Protein AF-A0A973G685-F1 (afdb_monomer_lite)

Structure (mmCIF, N/CA/C/O backbone):
data_AF-A0A973G685-F1
#
_entry.id   AF-A0A973G685-F1
#
loop_
_atom_site.group_PDB
_atom_site.id
_atom_site.type_symbol
_atom_site.label_atom_id
_atom_site.label_alt_id
_atom_site.label_comp_id
_atom_site.label_asym_id
_atom_site.label_entity_id
_atom_site.label_seq_id
_atom_site.pdbx_PDB_ins_code
_atom_site.Cartn_x
_atom_site.Cartn_y
_atom_site.Cartn_z
_atom_site.occupancy
_atom_site.B_iso_or_equiv
_atom_site.auth_seq_id
_atom_site.auth_comp_id
_atom_site.auth_asym_id
_atom_site.auth_atom_id
_atom_site.pdbx_PDB_model_num
ATOM 1 N N . PHE A 1 1 ? 32.658 6.057 -46.244 1.00 47.44 1 PHE A N 1
ATOM 2 C CA . PHE A 1 1 ? 33.544 4.883 -46.411 1.00 47.44 1 PHE A CA 1
ATOM 3 C C . PHE A 1 1 ? 34.200 4.754 -47.799 1.00 47.44 1 PHE A C 1
ATOM 5 O O . PHE A 1 1 ? 35.241 4.121 -47.869 1.00 47.44 1 PHE A O 1
ATOM 12 N N . GLY A 1 2 ? 33.700 5.384 -48.879 1.00 43.56 2 GLY A N 1
ATOM 13 C CA . GLY A 1 2 ? 34.307 5.272 -50.226 1.00 43.56 2 GLY A CA 1
ATOM 14 C C . GLY A 1 2 ? 35.563 6.121 -50.513 1.00 43.56 2 GLY A C 1
ATOM 15 O O . GLY A 1 2 ? 36.350 5.762 -51.379 1.00 43.56 2 GLY A O 1
ATOM 16 N N . GLY A 1 3 ? 35.801 7.216 -49.779 1.00 47.88 3 GLY A N 1
ATOM 17 C CA . GLY A 1 3 ? 36.900 8.152 -50.085 1.00 47.88 3 GLY A CA 1
ATOM 18 C C . GLY A 1 3 ? 38.312 7.648 -49.751 1.00 47.88 3 GLY A C 1
ATOM 19 O O . GLY A 1 3 ? 39.266 7.993 -50.439 1.00 47.88 3 GLY A O 1
ATOM 20 N N . ILE A 1 4 ? 38.451 6.785 -48.739 1.00 55.66 4 ILE A N 1
ATOM 21 C CA . ILE A 1 4 ? 39.759 6.240 -48.323 1.00 55.66 4 ILE A CA 1
ATOM 22 C C . ILE A 1 4 ? 40.287 5.239 -49.362 1.00 55.66 4 ILE A C 1
ATOM 24 O O . ILE A 1 4 ? 41.485 5.204 -49.635 1.00 55.66 4 ILE A O 1
ATOM 28 N N . TYR A 1 5 ? 39.386 4.488 -50.003 1.00 52.09 5 TYR A N 1
ATOM 29 C CA . TYR A 1 5 ? 39.734 3.553 -51.073 1.00 52.09 5 TYR A CA 1
ATOM 30 C C . TYR A 1 5 ? 40.284 4.270 -52.309 1.00 52.09 5 TYR A C 1
ATOM 32 O O . TYR A 1 5 ? 41.296 3.843 -52.856 1.00 52.09 5 TYR A O 1
ATOM 40 N N . ALA A 1 6 ? 39.673 5.387 -52.712 1.00 57.31 6 ALA A N 1
ATOM 41 C CA . ALA A 1 6 ? 40.120 6.146 -53.879 1.00 57.31 6 ALA A CA 1
ATOM 42 C C . ALA A 1 6 ? 41.532 6.731 -53.693 1.00 57.31 6 ALA A C 1
ATOM 44 O O . ALA A 1 6 ? 42.337 6.710 -54.621 1.00 57.31 6 ALA A O 1
ATOM 45 N N . PHE A 1 7 ? 41.857 7.199 -52.485 1.00 61.75 7 PHE A N 1
ATOM 46 C CA . PHE A 1 7 ? 43.143 7.843 -52.222 1.00 61.75 7 PHE A CA 1
ATOM 47 C C . PHE A 1 7 ? 44.308 6.846 -52.122 1.00 61.75 7 PHE A C 1
ATOM 49 O O . PHE A 1 7 ? 45.393 7.105 -52.639 1.00 61.75 7 PHE A O 1
ATOM 56 N N . PHE A 1 8 ? 44.094 5.683 -51.496 1.00 57.34 8 PHE A N 1
ATOM 57 C CA . PHE A 1 8 ? 45.155 4.679 -51.347 1.00 57.34 8 PHE A CA 1
ATOM 58 C C . PHE A 1 8 ? 45.337 3.803 -52.592 1.00 57.34 8 PHE A C 1
ATOM 60 O O . PHE A 1 8 ? 46.468 3.449 -52.927 1.00 57.34 8 PHE A O 1
ATOM 67 N N . LEU A 1 9 ? 44.245 3.476 -53.290 1.00 54.03 9 LEU A N 1
ATOM 68 C CA . LEU A 1 9 ? 44.276 2.595 -54.459 1.00 54.03 9 LEU A CA 1
ATOM 69 C C . LEU A 1 9 ? 44.617 3.357 -55.751 1.00 54.03 9 LEU A C 1
ATOM 71 O O . LEU A 1 9 ? 45.232 2.787 -56.646 1.00 54.03 9 LEU A O 1
ATOM 75 N N . GLY A 1 10 ? 44.293 4.654 -55.831 1.00 52.09 10 GLY A N 1
ATOM 76 C CA . GLY A 1 10 ? 44.497 5.468 -57.033 1.00 52.09 10 GLY A CA 1
ATOM 77 C C . GLY A 1 10 ? 45.959 5.566 -57.472 1.00 52.09 10 GLY A C 1
ATOM 78 O O . GLY A 1 10 ? 46.254 5.384 -58.648 1.00 52.09 10 GLY A O 1
ATOM 79 N N . LYS A 1 11 ? 46.898 5.766 -56.538 1.00 56.47 11 LYS A N 1
ATOM 80 C CA . LYS A 1 11 ? 48.325 5.892 -56.885 1.00 56.47 11 LYS A CA 1
ATOM 81 C C . LYS A 1 11 ? 48.947 4.582 -57.380 1.00 56.47 11 LYS A C 1
ATOM 83 O O . LYS A 1 11 ? 49.758 4.605 -58.292 1.00 56.47 11 LYS A O 1
ATOM 88 N N . HIS A 1 12 ? 48.517 3.444 -56.833 1.00 57.25 12 HIS A N 1
ATOM 89 C CA . HIS A 1 12 ? 49.039 2.132 -57.228 1.00 57.25 12 HIS A CA 1
ATOM 90 C C . HIS A 1 12 ? 48.435 1.620 -58.538 1.00 57.25 12 HIS A C 1
ATOM 92 O O . HIS A 1 12 ? 49.116 0.929 -59.285 1.00 57.25 12 HIS A O 1
ATOM 98 N N . VAL A 1 13 ? 47.189 1.988 -58.848 1.00 57.81 13 VAL A N 1
ATOM 99 C CA . VAL A 1 13 ? 46.547 1.637 -60.125 1.00 57.81 13 VAL A CA 1
ATOM 100 C C . VAL A 1 13 ? 47.142 2.440 -61.286 1.00 57.81 13 VAL A C 1
ATOM 102 O O . VAL A 1 13 ? 47.299 1.897 -62.373 1.00 57.81 13 VAL A O 1
ATOM 105 N N . VAL A 1 14 ? 47.526 3.702 -61.063 1.00 58.44 14 VAL A N 1
ATOM 106 C CA . VAL A 1 14 ? 48.121 4.558 -62.108 1.00 58.44 14 VAL A CA 1
ATOM 107 C C . VAL A 1 14 ? 49.538 4.114 -62.482 1.00 58.44 14 VAL A C 1
ATOM 109 O O . VAL A 1 14 ? 49.880 4.115 -63.660 1.00 58.44 14 VAL A O 1
ATOM 112 N N . GLU A 1 15 ? 50.328 3.662 -61.509 1.00 54.84 15 GLU A N 1
ATOM 113 C CA . GLU A 1 15 ? 51.663 3.098 -61.750 1.00 54.84 15 GLU A CA 1
ATOM 114 C C . GLU A 1 15 ? 51.579 1.747 -62.491 1.00 54.84 15 GLU A C 1
ATOM 116 O O . GLU A 1 15 ? 52.425 1.432 -63.319 1.00 54.84 15 GLU A O 1
ATOM 121 N N . TYR A 1 16 ? 50.489 0.996 -62.290 1.00 53.66 16 TYR A N 1
ATOM 122 C CA . TYR A 1 16 ? 50.240 -0.290 -62.955 1.00 53.66 16 TYR A CA 1
ATOM 123 C C . TYR A 1 16 ? 49.815 -0.168 -64.427 1.00 53.66 16 TYR A C 1
ATOM 125 O O . TYR A 1 16 ? 49.964 -1.109 -65.201 1.00 53.66 16 TYR A O 1
ATOM 133 N N . VAL A 1 17 ? 49.267 0.982 -64.830 1.00 56.88 17 VAL A N 1
ATOM 134 C CA . VAL A 1 17 ? 48.815 1.223 -66.212 1.00 56.88 17 VAL A CA 1
ATOM 135 C C . VAL A 1 17 ? 49.978 1.628 -67.130 1.00 56.88 17 VAL A C 1
ATOM 137 O O . VAL A 1 17 ? 49.839 1.546 -68.348 1.00 56.88 17 VAL A O 1
ATOM 140 N N . HIS A 1 18 ? 51.125 2.035 -66.574 1.00 55.62 18 HIS A N 1
ATOM 141 C CA . HIS A 1 18 ? 52.260 2.530 -67.362 1.00 55.62 18 HIS A CA 1
ATOM 142 C C . HIS A 1 18 ? 53.239 1.443 -67.847 1.00 55.62 18 HIS A C 1
ATOM 144 O O . HIS A 1 18 ? 53.939 1.699 -68.820 1.00 55.62 18 HIS A O 1
ATOM 150 N N . ASP A 1 19 ? 53.233 0.234 -67.264 1.00 55.00 19 ASP A N 1
ATOM 151 C CA . ASP A 1 19 ? 54.105 -0.890 -67.663 1.00 55.00 19 ASP A CA 1
ATOM 152 C C . ASP A 1 19 ? 53.294 -2.167 -67.998 1.00 55.00 19 ASP A C 1
ATOM 154 O O . ASP A 1 19 ? 53.119 -3.055 -67.156 1.00 55.00 19 ASP A O 1
ATOM 158 N N . PRO A 1 20 ? 52.780 -2.305 -69.236 1.00 56.50 20 PRO A N 1
ATOM 159 C CA . PRO A 1 20 ? 51.942 -3.439 -69.642 1.00 56.50 20 PRO A CA 1
ATOM 160 C C . PRO A 1 20 ? 52.689 -4.785 -69.752 1.00 56.50 20 PRO A C 1
ATOM 162 O O . PRO A 1 20 ? 52.041 -5.833 -69.783 1.00 56.50 20 PRO A O 1
ATOM 165 N N . ASP A 1 21 ? 54.025 -4.791 -69.749 1.00 54.72 21 ASP A N 1
ATOM 166 C CA . ASP A 1 21 ? 54.827 -6.014 -69.927 1.00 54.72 21 ASP A CA 1
ATOM 167 C C . ASP A 1 21 ? 54.984 -6.851 -68.639 1.00 54.72 21 ASP A C 1
ATOM 169 O O . ASP A 1 21 ? 55.269 -8.049 -68.700 1.00 54.72 21 ASP A O 1
ATOM 173 N N . LEU A 1 22 ? 54.718 -6.277 -67.458 1.00 54.84 22 LEU A N 1
ATOM 174 C CA . LEU A 1 22 ? 54.742 -6.999 -66.171 1.00 54.84 22 LEU A CA 1
ATOM 175 C C . LEU A 1 22 ? 53.384 -7.620 -65.791 1.00 54.84 22 LEU A C 1
ATOM 177 O O . LEU A 1 22 ? 53.334 -8.545 -64.973 1.00 54.84 22 LEU A O 1
ATOM 181 N N . ALA A 1 23 ? 52.287 -7.166 -66.406 1.00 53.78 23 ALA A N 1
ATOM 182 C CA . ALA A 1 23 ? 50.927 -7.613 -66.093 1.00 53.78 23 ALA A CA 1
ATOM 183 C C . ALA A 1 23 ? 50.601 -9.020 -66.637 1.00 53.78 23 ALA A C 1
ATOM 185 O O . ALA A 1 23 ? 49.781 -9.739 -66.060 1.00 53.78 23 ALA A O 1
ATOM 186 N N . LEU A 1 24 ? 51.265 -9.452 -67.714 1.00 53.31 24 LEU A N 1
ATOM 187 C CA . LEU A 1 24 ? 50.976 -10.735 -68.367 1.00 53.31 24 LEU A CA 1
ATOM 188 C C . LEU A 1 24 ? 51.660 -11.941 -67.701 1.00 53.31 24 LEU A C 1
ATOM 190 O O . LEU A 1 24 ? 51.171 -13.061 -67.831 1.00 53.31 24 LEU A O 1
ATOM 194 N N . ALA A 1 25 ? 52.737 -11.740 -66.933 1.00 55.81 25 ALA A N 1
ATOM 195 C CA . ALA A 1 25 ? 53.458 -12.842 -66.285 1.00 55.81 25 ALA A CA 1
ATOM 196 C C . ALA A 1 25 ? 52.808 -13.330 -64.969 1.00 55.81 25 ALA A C 1
ATOM 198 O O . ALA A 1 25 ? 53.042 -14.463 -64.551 1.00 55.81 25 ALA A O 1
ATOM 199 N N . HIS A 1 26 ? 51.982 -12.507 -64.306 1.00 57.59 26 HIS A N 1
ATOM 200 C CA . HIS A 1 26 ? 51.515 -12.769 -62.931 1.00 57.59 26 HIS A CA 1
ATOM 201 C C . HIS A 1 26 ? 50.003 -12.549 -62.720 1.00 57.59 26 HIS A C 1
ATOM 203 O O . HIS A 1 26 ? 49.560 -12.256 -61.608 1.00 57.59 26 HIS A O 1
ATOM 209 N N . VAL A 1 27 ? 49.180 -12.755 -63.755 1.00 63.47 27 VAL A N 1
ATOM 210 C CA . VAL A 1 27 ? 47.709 -12.590 -63.685 1.00 63.47 27 VAL A CA 1
ATOM 211 C C . VAL A 1 27 ? 47.057 -13.436 -62.572 1.00 63.47 27 VAL A C 1
ATOM 213 O O . VAL A 1 27 ? 46.101 -13.012 -61.926 1.00 63.47 27 VAL A O 1
ATOM 216 N N . GLN A 1 28 ? 47.629 -14.611 -62.285 1.00 64.50 28 GLN A N 1
ATOM 217 C CA . GLN A 1 28 ? 47.193 -15.514 -61.213 1.00 64.50 28 GLN A CA 1
ATOM 218 C C . GLN A 1 28 ? 47.420 -14.936 -59.807 1.00 64.50 28 GLN A C 1
ATOM 220 O O . GLN A 1 28 ? 46.578 -15.103 -58.927 1.00 64.50 28 GLN A O 1
ATOM 225 N N . TRP A 1 29 ? 48.509 -14.192 -59.601 1.00 60.16 29 TRP A N 1
ATOM 226 C CA . TRP A 1 29 ? 48.807 -13.559 -58.314 1.00 60.16 29 TRP A CA 1
ATOM 227 C C . TRP A 1 29 ? 47.926 -12.336 -58.062 1.00 60.16 29 TRP A C 1
ATOM 229 O O . TRP A 1 29 ? 47.499 -12.120 -56.930 1.00 60.16 29 TRP A O 1
ATOM 239 N N . LEU A 1 30 ? 47.576 -11.590 -59.114 1.00 63.91 30 LEU A N 1
ATOM 240 C CA . LEU A 1 30 ? 46.593 -10.505 -59.037 1.00 63.91 30 LEU A CA 1
ATOM 241 C C . LEU A 1 30 ? 45.191 -11.018 -58.688 1.00 63.91 30 LEU A C 1
ATOM 243 O O . LEU A 1 30 ? 44.522 -10.444 -57.828 1.00 63.91 30 LEU A O 1
ATOM 247 N N . GLY A 1 31 ? 44.764 -12.120 -59.313 1.00 69.94 31 GLY A N 1
ATOM 248 C CA . GLY A 1 31 ? 43.485 -12.760 -59.003 1.00 69.94 31 GLY A CA 1
ATOM 249 C C . GLY A 1 31 ? 43.410 -13.217 -57.545 1.00 69.94 31 GLY A C 1
ATOM 250 O O . GLY A 1 31 ? 42.438 -12.920 -56.849 1.00 69.94 31 GLY A O 1
ATOM 251 N N . VAL A 1 32 ? 44.469 -13.865 -57.046 1.00 73.19 32 VAL A N 1
ATOM 252 C CA . VAL A 1 32 ? 44.552 -14.288 -55.639 1.00 73.19 32 VAL A CA 1
ATOM 253 C C . VAL A 1 32 ? 44.576 -13.081 -54.702 1.00 73.19 32 VAL A C 1
ATOM 255 O O . VAL A 1 32 ? 43.845 -13.079 -53.714 1.00 73.19 32 VAL A O 1
ATOM 258 N N . ALA A 1 33 ? 45.336 -12.029 -55.017 1.00 72.12 33 ALA A N 1
ATOM 259 C CA . ALA A 1 33 ? 45.364 -10.808 -54.212 1.00 72.12 33 ALA A CA 1
ATOM 260 C C . ALA A 1 33 ? 43.975 -10.155 -54.108 1.00 72.12 33 ALA A C 1
ATOM 262 O O . ALA A 1 33 ? 43.577 -9.735 -53.021 1.00 72.12 33 ALA A O 1
ATOM 263 N N . PHE A 1 34 ? 43.206 -10.131 -55.200 1.00 76.44 34 PHE A N 1
ATOM 264 C CA . PHE A 1 34 ? 41.841 -9.604 -55.205 1.00 76.44 34 PHE A CA 1
ATOM 265 C C . PHE A 1 34 ? 40.885 -10.451 -54.353 1.00 76.44 34 PHE A C 1
ATOM 267 O O . PHE A 1 34 ? 40.129 -9.906 -53.548 1.00 76.44 34 PHE A O 1
ATOM 274 N N . VAL A 1 35 ? 40.945 -11.782 -54.475 1.00 78.00 35 VAL A N 1
ATOM 275 C CA . VAL A 1 35 ? 40.108 -12.701 -53.681 1.00 78.00 35 VAL A CA 1
ATOM 276 C C . VAL A 1 35 ? 40.453 -12.618 -52.193 1.00 78.00 35 VAL A C 1
ATOM 278 O O . VAL A 1 35 ? 39.556 -12.557 -51.351 1.00 78.00 35 VAL A O 1
ATOM 281 N N . VAL A 1 36 ? 41.744 -12.552 -51.857 1.00 78.94 36 VAL A N 1
ATOM 282 C CA . VAL A 1 36 ? 42.206 -12.375 -50.475 1.00 78.94 36 VAL A CA 1
ATOM 283 C C . VAL A 1 36 ? 41.717 -11.040 -49.923 1.00 78.94 36 VAL A C 1
ATOM 285 O O . VAL A 1 36 ? 41.163 -11.015 -48.828 1.00 78.94 36 VAL A O 1
ATOM 288 N N . LEU A 1 37 ? 41.826 -9.944 -50.678 1.00 77.50 37 LEU A N 1
ATOM 289 C CA . LEU A 1 37 ? 41.306 -8.641 -50.257 1.00 77.50 37 LEU A CA 1
ATOM 290 C C . LEU A 1 37 ? 39.786 -8.694 -50.011 1.00 77.50 37 LEU A C 1
ATOM 292 O O . LEU A 1 37 ? 39.308 -8.209 -48.984 1.00 77.50 37 LEU A O 1
ATOM 296 N N . ALA A 1 38 ? 39.038 -9.333 -50.914 1.00 79.06 38 ALA A N 1
ATOM 297 C CA . ALA A 1 38 ? 37.586 -9.459 -50.829 1.00 79.06 38 ALA A CA 1
ATOM 298 C C . ALA A 1 38 ? 37.109 -10.309 -49.638 1.00 79.06 38 ALA A C 1
ATOM 300 O O . ALA A 1 38 ? 35.998 -10.096 -49.163 1.00 79.06 38 ALA A O 1
ATOM 301 N N . LEU A 1 39 ? 37.930 -11.235 -49.130 1.00 80.25 39 LEU A N 1
ATOM 302 C CA . LEU A 1 39 ? 37.610 -12.054 -47.951 1.00 80.25 39 LEU A CA 1
ATOM 303 C C . LEU A 1 39 ? 38.137 -11.449 -46.645 1.00 80.25 39 LEU A C 1
ATOM 305 O O . LEU A 1 39 ? 37.452 -11.474 -45.619 1.00 80.25 39 LEU A O 1
ATOM 309 N N . VAL A 1 40 ? 39.337 -10.872 -46.676 1.00 82.19 40 VAL A N 1
ATOM 310 C CA . VAL A 1 40 ? 39.998 -10.313 -45.491 1.00 82.19 40 VAL A CA 1
ATOM 311 C C . VAL A 1 40 ? 39.316 -9.025 -45.040 1.00 82.19 40 VAL A C 1
ATOM 313 O O . VAL A 1 40 ? 39.166 -8.806 -43.838 1.00 82.19 40 VAL A O 1
ATOM 316 N N . VAL A 1 41 ? 38.844 -8.190 -45.971 1.00 83.12 41 VAL A N 1
ATOM 317 C CA . VAL A 1 41 ? 38.196 -6.917 -45.624 1.00 83.12 41 VAL A CA 1
ATOM 318 C C . VAL A 1 41 ? 36.877 -7.131 -44.862 1.00 83.12 41 VAL A C 1
ATOM 320 O O . VAL A 1 41 ? 36.756 -6.577 -43.767 1.00 83.12 41 VAL A O 1
ATOM 323 N N . PRO A 1 42 ? 35.911 -7.954 -45.324 1.00 84.25 42 PRO A N 1
ATOM 324 C CA . PRO A 1 42 ? 34.699 -8.238 -44.554 1.00 84.25 42 PRO A CA 1
ATOM 325 C C . PRO A 1 42 ? 34.988 -8.907 -43.210 1.00 84.25 42 PRO A C 1
ATOM 327 O O . PRO A 1 42 ? 34.338 -8.583 -42.218 1.00 84.25 42 PRO A O 1
ATOM 330 N N . TRP A 1 43 ? 35.988 -9.794 -43.148 1.00 87.69 43 TRP A N 1
ATOM 331 C CA . TRP A 1 43 ? 36.377 -10.460 -41.905 1.00 87.69 43 TRP A CA 1
ATOM 332 C C . TRP A 1 43 ? 36.942 -9.478 -40.872 1.00 87.69 43 TRP A C 1
ATOM 334 O O . TRP A 1 43 ? 36.536 -9.502 -39.710 1.00 87.69 43 TRP A O 1
ATOM 344 N N . LEU A 1 44 ? 37.816 -8.560 -41.291 1.00 83.62 44 LEU A N 1
ATOM 345 C CA . LEU A 1 44 ? 38.340 -7.507 -40.420 1.00 83.62 44 LEU A CA 1
ATOM 346 C C . LEU A 1 44 ? 37.234 -6.554 -39.960 1.00 83.62 44 LEU A C 1
ATOM 348 O O . LEU A 1 44 ? 37.172 -6.226 -38.776 1.00 83.62 44 LEU A O 1
ATOM 352 N N . VAL A 1 45 ? 36.323 -6.160 -40.854 1.00 82.75 45 VAL A N 1
ATOM 353 C CA . VAL A 1 45 ? 35.170 -5.316 -40.498 1.00 82.75 45 VAL A CA 1
ATOM 354 C C . VAL A 1 45 ? 34.271 -6.023 -39.479 1.00 82.75 45 VAL A C 1
ATOM 356 O O . VAL A 1 45 ? 33.887 -5.414 -38.479 1.00 82.75 45 VAL A O 1
ATOM 359 N N . ALA A 1 46 ? 33.984 -7.313 -39.669 1.00 82.00 46 ALA A N 1
ATOM 360 C CA . ALA A 1 46 ? 33.218 -8.122 -38.720 1.00 82.00 46 ALA A CA 1
ATOM 361 C C . ALA A 1 46 ? 33.935 -8.247 -37.364 1.00 82.00 46 ALA A C 1
ATOM 363 O O . ALA A 1 46 ? 33.318 -8.117 -36.309 1.00 82.00 46 ALA A O 1
ATOM 364 N N . ARG A 1 47 ? 35.258 -8.438 -37.366 1.00 86.19 47 ARG A N 1
ATOM 365 C CA . ARG A 1 47 ? 36.057 -8.571 -36.141 1.00 86.19 47 ARG A CA 1
ATOM 366 C C . ARG A 1 47 ? 36.123 -7.266 -35.349 1.00 86.19 47 ARG A C 1
ATOM 368 O O . ARG A 1 47 ? 35.985 -7.297 -34.128 1.00 86.19 47 ARG A O 1
ATOM 375 N N . VAL A 1 48 ? 36.309 -6.136 -36.031 1.00 82.00 48 VAL A N 1
ATOM 376 C CA . VAL A 1 48 ? 36.365 -4.800 -35.418 1.00 82.00 48 VAL A CA 1
ATOM 377 C C . VAL A 1 48 ? 34.990 -4.375 -34.912 1.00 82.00 48 VAL A C 1
ATOM 379 O O . VAL A 1 48 ? 34.892 -3.879 -33.795 1.00 82.00 48 VAL A O 1
ATOM 382 N N . SER A 1 49 ? 33.921 -4.616 -35.677 1.00 74.69 49 SER A N 1
ATOM 383 C CA . SER A 1 49 ? 32.548 -4.338 -35.227 1.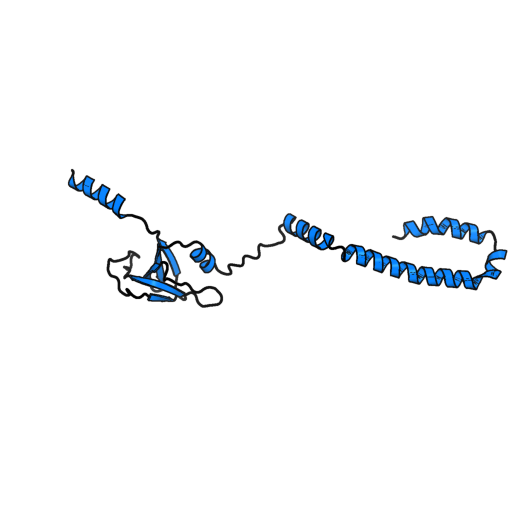00 74.69 49 SER A CA 1
ATOM 384 C C . SER A 1 49 ? 32.146 -5.210 -34.037 1.00 74.69 49 SER A C 1
ATOM 386 O O . SER A 1 49 ? 31.599 -4.685 -33.069 1.00 74.69 49 SER A O 1
ATOM 388 N N . TYR A 1 50 ? 32.502 -6.499 -34.039 1.00 78.62 50 TYR A N 1
ATOM 389 C CA . TYR A 1 50 ? 32.334 -7.371 -32.876 1.00 78.62 50 TYR A CA 1
ATOM 390 C C . TYR A 1 50 ? 33.124 -6.859 -31.669 1.00 78.62 50 TYR A C 1
ATOM 392 O O . TYR A 1 50 ? 32.599 -6.841 -30.563 1.00 78.62 50 TYR A O 1
ATOM 400 N N . TRP A 1 51 ? 34.364 -6.400 -31.860 1.00 78.00 51 TRP A N 1
ATOM 401 C CA . TRP A 1 51 ? 35.160 -5.840 -30.769 1.00 78.00 51 TRP A CA 1
ATOM 402 C C . TRP A 1 51 ? 34.557 -4.533 -30.234 1.00 78.00 51 TRP A C 1
ATOM 404 O O . TRP A 1 51 ? 34.467 -4.379 -29.024 1.00 78.00 51 TRP A O 1
ATOM 414 N N . LEU A 1 52 ? 34.053 -3.639 -31.094 1.00 68.00 52 LEU A N 1
ATOM 415 C CA . LEU A 1 52 ? 33.379 -2.398 -30.683 1.00 68.00 52 LEU A CA 1
ATOM 416 C C . LEU A 1 52 ? 32.073 -2.654 -29.918 1.00 68.00 52 LEU A C 1
ATOM 418 O O . LEU A 1 52 ? 31.829 -2.011 -28.900 1.00 68.00 52 LEU A O 1
ATOM 422 N N . LEU A 1 53 ? 31.245 -3.588 -30.395 1.00 63.81 53 LEU A N 1
ATOM 423 C CA . LEU A 1 53 ? 29.936 -3.897 -29.805 1.00 63.81 53 LEU A CA 1
ATOM 424 C C . LEU A 1 53 ? 30.043 -4.806 -28.570 1.00 63.81 53 LEU A C 1
ATOM 426 O O . LEU A 1 53 ? 29.252 -4.679 -27.641 1.00 63.81 53 LEU A O 1
ATOM 430 N N . SER A 1 54 ? 31.026 -5.711 -28.533 1.00 65.00 54 SER A N 1
ATOM 431 C CA . SER A 1 54 ? 31.270 -6.625 -27.406 1.00 65.00 54 SER A CA 1
ATOM 432 C C . SER A 1 54 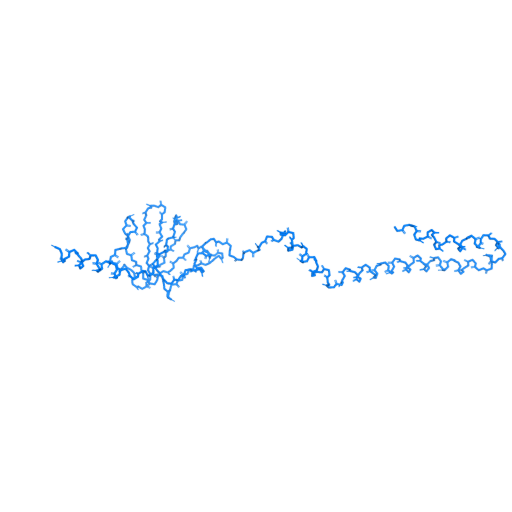? 32.156 -6.010 -26.324 1.00 65.00 54 SER A C 1
ATOM 434 O O . SER A 1 54 ? 32.360 -6.620 -25.266 1.00 65.00 54 SER A O 1
ATOM 436 N N . ALA A 1 55 ? 32.716 -4.825 -26.560 1.00 66.75 55 ALA A N 1
ATOM 437 C CA . ALA A 1 55 ? 33.477 -4.141 -25.545 1.00 66.75 55 ALA A CA 1
ATOM 438 C C . ALA A 1 55 ? 32.501 -3.650 -24.462 1.00 66.75 55 ALA A C 1
ATOM 440 O O . ALA A 1 55 ? 31.687 -2.750 -24.651 1.00 66.75 55 ALA A O 1
ATOM 441 N N . ARG A 1 56 ? 32.598 -4.301 -23.299 1.00 58.53 56 ARG A N 1
ATOM 442 C CA . ARG A 1 56 ? 31.724 -4.197 -22.113 1.00 58.53 56 ARG A CA 1
ATOM 443 C C . ARG A 1 56 ? 31.433 -2.763 -21.635 1.00 58.53 56 ARG A C 1
ATOM 445 O O . ARG A 1 56 ? 30.480 -2.556 -20.892 1.00 58.53 56 ARG A O 1
ATOM 452 N N . TRP A 1 57 ? 32.217 -1.778 -22.072 1.00 60.94 57 TRP A N 1
ATOM 453 C CA . TRP A 1 57 ? 31.993 -0.354 -21.822 1.00 60.94 57 TRP A CA 1
ATOM 454 C C . TRP A 1 57 ? 30.773 0.214 -22.564 1.00 60.94 57 TRP A C 1
ATOM 456 O O . TRP A 1 57 ? 30.167 1.137 -22.037 1.00 60.94 57 TRP A O 1
ATOM 466 N N . PHE A 1 58 ? 30.337 -0.347 -23.703 1.00 58.34 58 PHE A N 1
ATOM 467 C CA . PHE A 1 58 ? 29.128 0.120 -24.406 1.00 58.34 58 PHE A CA 1
ATOM 468 C C . PHE A 1 58 ? 27.844 -0.163 -23.606 1.00 58.34 58 PHE A C 1
ATOM 470 O O . PHE A 1 58 ? 26.899 0.622 -23.638 1.00 58.34 58 PHE A O 1
ATOM 477 N N . GLY A 1 59 ? 27.827 -1.235 -22.803 1.00 60.72 59 GLY A N 1
ATOM 478 C CA . GLY A 1 59 ? 26.744 -1.499 -21.847 1.00 60.72 59 GLY A CA 1
ATOM 479 C C . GLY A 1 59 ? 26.700 -0.473 -20.708 1.00 60.72 59 GLY A C 1
ATOM 480 O O . GLY A 1 59 ? 25.624 -0.053 -20.297 1.00 60.72 59 GLY A O 1
ATOM 481 N N . ILE A 1 60 ? 27.865 -0.008 -20.246 1.00 61.53 60 ILE A N 1
ATOM 482 C CA . ILE A 1 60 ? 27.979 1.004 -19.183 1.00 61.53 60 ILE A CA 1
ATOM 483 C C . ILE A 1 60 ? 27.652 2.399 -19.736 1.00 61.53 60 ILE A C 1
ATOM 485 O O . ILE A 1 60 ? 26.887 3.140 -19.127 1.00 61.53 60 ILE A O 1
ATOM 489 N N . ALA A 1 61 ? 28.173 2.740 -20.916 1.00 65.44 61 ALA A N 1
ATOM 490 C CA . ALA A 1 61 ? 27.918 4.011 -21.586 1.00 65.44 61 ALA A CA 1
ATOM 491 C C . ALA A 1 61 ? 26.447 4.151 -22.003 1.00 65.44 61 ALA A C 1
ATOM 493 O O . ALA A 1 61 ? 25.847 5.197 -21.773 1.00 65.44 61 ALA A O 1
ATOM 494 N N . SER A 1 62 ? 25.834 3.094 -22.549 1.00 63.19 62 SER A N 1
ATOM 495 C CA . SER A 1 62 ? 24.403 3.117 -22.876 1.00 63.19 62 SER A CA 1
ATOM 496 C C . SER A 1 62 ? 23.541 3.233 -21.619 1.00 63.19 62 SER A C 1
ATOM 498 O O . SER A 1 62 ? 22.597 4.018 -21.622 1.00 63.19 62 SER A O 1
ATOM 500 N N . ALA A 1 63 ? 23.901 2.560 -20.519 1.00 62.72 63 ALA A N 1
ATOM 501 C CA . ALA A 1 63 ? 23.229 2.733 -19.232 1.00 62.72 63 ALA A CA 1
ATOM 502 C C . ALA A 1 63 ? 23.332 4.175 -18.703 1.00 62.72 63 ALA A C 1
ATOM 504 O O . ALA A 1 63 ? 22.324 4.716 -18.259 1.00 62.72 63 ALA A O 1
ATOM 505 N N . TRP A 1 64 ? 24.503 4.812 -18.803 1.00 64.38 64 TRP A N 1
ATOM 506 C CA . TRP A 1 64 ? 24.718 6.199 -18.364 1.00 64.38 64 TRP A CA 1
ATOM 507 C C . TRP A 1 64 ? 23.946 7.2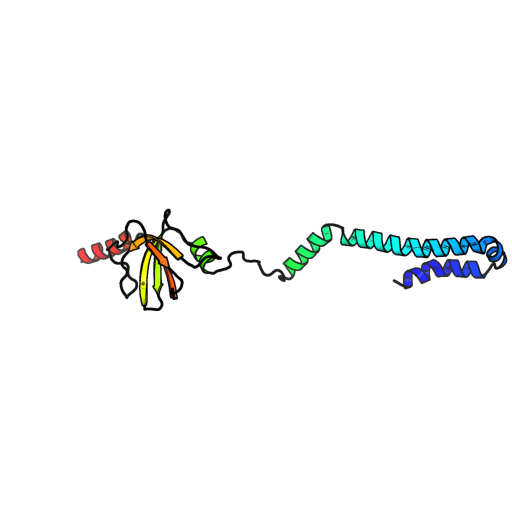16 -19.221 1.00 64.38 64 TRP A C 1
ATOM 509 O O . TRP A 1 64 ? 23.366 8.170 -18.704 1.00 64.38 64 TRP A O 1
ATOM 519 N N . VAL A 1 65 ? 23.873 6.983 -20.536 1.00 67.06 65 VAL A N 1
ATOM 520 C CA . VAL A 1 65 ? 23.091 7.804 -21.477 1.00 67.06 65 VAL A CA 1
ATOM 521 C C . VAL A 1 65 ? 21.584 7.641 -21.247 1.00 67.06 65 VAL A C 1
ATOM 523 O O . VAL A 1 65 ? 20.858 8.633 -21.235 1.00 67.06 65 VAL A O 1
ATOM 526 N N . LEU A 1 66 ? 21.105 6.414 -21.017 1.00 64.12 66 LEU A N 1
ATOM 527 C CA . LEU A 1 66 ? 19.701 6.125 -20.688 1.00 64.12 66 LEU A CA 1
ATOM 528 C C . LEU A 1 66 ? 19.271 6.736 -19.343 1.00 64.12 66 LEU A C 1
ATOM 530 O O . LEU A 1 66 ? 18.119 7.156 -19.212 1.00 64.12 66 LEU A O 1
ATOM 534 N N . ASP A 1 67 ? 20.188 6.793 -18.373 1.00 61.75 67 ASP A N 1
ATOM 535 C CA . ASP A 1 67 ? 19.989 7.429 -17.065 1.00 61.75 67 ASP A CA 1
ATOM 536 C C . ASP A 1 67 ? 19.958 8.965 -17.177 1.00 61.75 67 ASP A C 1
ATOM 538 O O . ASP A 1 67 ? 19.000 9.606 -16.745 1.00 61.75 67 ASP A O 1
ATOM 542 N N . THR A 1 68 ? 20.925 9.554 -17.892 1.00 66.44 68 THR A N 1
ATOM 543 C CA . THR A 1 68 ? 20.974 11.002 -18.186 1.00 66.44 68 THR A CA 1
ATOM 544 C C . THR A 1 68 ? 19.727 11.490 -18.922 1.00 66.44 68 THR A C 1
ATOM 546 O O . THR A 1 68 ? 19.190 12.553 -18.612 1.00 66.44 68 THR A O 1
ATOM 549 N N . LEU A 1 69 ? 19.231 10.711 -19.887 1.00 66.25 69 LEU A N 1
ATOM 550 C CA . LEU A 1 69 ? 18.037 11.057 -20.659 1.00 66.25 69 LEU A CA 1
ATOM 551 C C . LEU A 1 69 ? 16.724 10.808 -19.895 1.00 66.25 69 LEU A C 1
ATOM 553 O O . LEU A 1 69 ? 15.657 11.031 -20.464 1.00 66.25 69 LEU A O 1
ATOM 557 N N . ARG A 1 70 ? 16.769 10.343 -18.632 1.00 55.47 70 ARG A N 1
ATOM 558 C CA . ARG A 1 70 ? 15.592 9.998 -17.804 1.00 55.47 70 ARG A CA 1
ATOM 559 C C . ARG A 1 70 ? 14.591 9.061 -18.500 1.00 55.47 70 ARG A C 1
ATOM 561 O O . ARG A 1 70 ? 13.414 9.017 -18.148 1.00 55.47 70 ARG A O 1
ATOM 568 N N . LEU A 1 71 ? 15.049 8.290 -19.488 1.00 57.47 71 LEU A N 1
ATOM 569 C CA . LEU A 1 71 ? 14.221 7.332 -20.231 1.00 57.47 71 LEU A CA 1
ATOM 570 C C . LEU A 1 71 ? 14.028 6.024 -19.455 1.00 57.47 71 LEU A C 1
ATOM 572 O O . LEU A 1 71 ? 13.137 5.235 -19.768 1.00 57.47 71 LEU A O 1
ATOM 576 N N . ARG A 1 72 ? 14.820 5.808 -18.401 1.00 48.38 72 ARG A N 1
ATOM 577 C CA . ARG A 1 72 ? 14.510 4.828 -17.364 1.00 48.38 72 ARG A CA 1
ATOM 578 C C . ARG A 1 72 ? 13.441 5.409 -16.448 1.00 48.38 72 ARG A C 1
ATOM 580 O O . ARG A 1 72 ? 13.748 6.102 -15.483 1.00 48.38 72 ARG A O 1
ATOM 587 N N . ARG A 1 73 ? 12.173 5.097 -16.735 1.00 49.62 73 ARG A N 1
ATOM 588 C CA . ARG A 1 73 ? 11.151 5.132 -15.682 1.00 49.62 73 ARG A CA 1
ATOM 589 C C . ARG A 1 73 ? 11.677 4.280 -14.519 1.00 49.62 73 ARG A C 1
ATOM 591 O O . ARG A 1 73 ? 12.092 3.148 -14.787 1.00 49.62 73 ARG A O 1
ATOM 598 N N . PRO A 1 74 ? 11.702 4.788 -13.277 1.00 52.16 74 PRO A N 1
ATOM 599 C CA . PRO A 1 74 ? 12.003 3.961 -12.122 1.00 52.16 74 PRO A CA 1
ATOM 600 C C . PRO A 1 74 ? 11.050 2.769 -12.149 1.00 52.16 74 PRO A C 1
ATOM 602 O O . PRO A 1 74 ? 9.832 2.938 -12.167 1.00 52.16 74 PRO A O 1
ATOM 605 N N . TYR A 1 75 ? 11.608 1.569 -12.256 1.00 45.91 75 TYR A N 1
ATOM 606 C CA . TYR A 1 75 ? 10.860 0.355 -11.992 1.00 45.91 75 TYR A CA 1
ATOM 607 C C . TYR A 1 75 ? 10.638 0.349 -10.485 1.00 45.91 75 TYR A C 1
ATOM 609 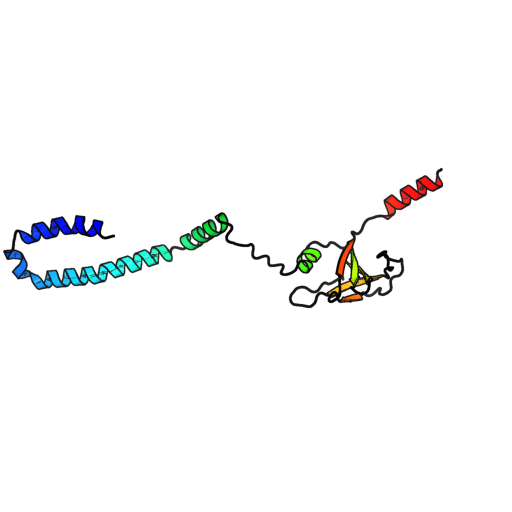O O . TYR A 1 75 ? 11.549 -0.006 -9.742 1.00 45.91 75 TYR A O 1
ATOM 617 N N . ASP A 1 76 ? 9.499 0.875 -10.045 1.00 48.31 76 ASP A N 1
ATOM 618 C CA . ASP A 1 76 ? 9.139 0.904 -8.636 1.00 48.31 76 ASP A CA 1
ATOM 619 C C . ASP A 1 76 ? 8.602 -0.486 -8.256 1.00 48.31 76 ASP A C 1
ATOM 621 O O . ASP A 1 76 ? 7.559 -0.900 -8.771 1.00 48.31 76 ASP A O 1
ATOM 625 N N . PRO A 1 77 ? 9.327 -1.273 -7.439 1.00 53.31 77 PRO A N 1
ATOM 626 C CA . PRO A 1 77 ? 8.922 -2.624 -7.074 1.00 53.31 77 PRO A CA 1
ATOM 627 C C . PRO A 1 77 ? 7.781 -2.649 -6.048 1.00 53.31 77 PRO A C 1
ATOM 629 O O . PRO A 1 77 ? 7.424 -3.738 -5.606 1.00 53.31 77 PRO A O 1
ATOM 632 N N . THR A 1 78 ? 7.216 -1.501 -5.647 1.00 55.50 78 THR A N 1
ATOM 633 C CA . THR A 1 78 ? 5.946 -1.451 -4.908 1.00 55.50 78 THR A CA 1
ATOM 634 C C . THR A 1 78 ? 4.790 -1.308 -5.901 1.00 55.50 78 THR A C 1
ATOM 636 O O . THR A 1 78 ? 4.502 -0.194 -6.339 1.00 55.50 78 THR A O 1
ATOM 639 N N . PRO A 1 79 ? 4.126 -2.411 -6.297 1.00 63.50 79 PRO A N 1
ATOM 640 C CA . PRO A 1 79 ? 3.083 -2.377 -7.321 1.00 63.50 79 PRO A CA 1
ATOM 641 C C . PRO A 1 79 ? 1.831 -1.614 -6.868 1.00 63.50 79 PRO A C 1
ATOM 643 O O . PRO A 1 79 ? 1.022 -1.234 -7.713 1.00 63.50 79 PRO A O 1
ATOM 646 N N . THR A 1 80 ? 1.652 -1.385 -5.560 1.00 70.19 80 THR A N 1
ATOM 647 C CA . THR A 1 80 ? 0.448 -0.753 -5.013 1.00 70.19 80 THR A CA 1
ATOM 648 C C . THR A 1 80 ? 0.761 0.313 -3.957 1.00 70.19 80 THR A C 1
ATOM 650 O O . THR A 1 80 ? 1.708 0.191 -3.181 1.00 70.19 80 THR A O 1
ATOM 653 N N . ALA A 1 81 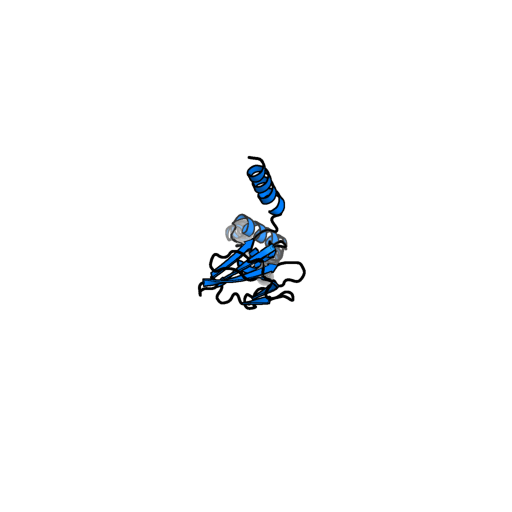? -0.071 1.363 -3.896 1.00 79.75 81 ALA A N 1
ATOM 654 C CA . ALA A 1 81 ? -0.004 2.397 -2.852 1.00 79.75 81 ALA A CA 1
ATOM 655 C C . ALA A 1 81 ? -0.166 1.811 -1.435 1.00 79.75 81 ALA A C 1
ATOM 657 O O . ALA A 1 81 ? 0.373 2.345 -0.471 1.00 79.75 81 ALA A O 1
ATOM 658 N N . TRP A 1 82 ? -0.859 0.676 -1.339 1.00 84.06 82 TRP A N 1
ATOM 659 C CA . TRP A 1 82 ? -0.988 -0.151 -0.146 1.00 84.06 82 TRP A CA 1
ATOM 660 C C . TRP A 1 82 ? 0.367 -0.613 0.396 1.00 84.06 82 TRP A C 1
ATOM 662 O O . TRP A 1 82 ? 0.711 -0.315 1.538 1.00 84.06 82 TRP A O 1
ATOM 672 N N . ASP A 1 83 ? 1.171 -1.268 -0.450 1.00 82.12 83 ASP A N 1
ATOM 673 C CA . ASP A 1 83 ? 2.499 -1.754 -0.061 1.00 82.12 83 ASP A CA 1
ATOM 674 C C . ASP A 1 83 ? 3.407 -0.592 0.372 1.00 82.12 83 ASP A C 1
ATOM 676 O O . ASP A 1 83 ? 4.196 -0.724 1.306 1.00 82.12 83 ASP A O 1
ATOM 680 N N . TRP A 1 84 ? 3.281 0.571 -0.278 1.00 83.56 84 TRP A N 1
ATOM 681 C CA . TRP A 1 84 ? 4.041 1.770 0.078 1.00 83.56 84 TRP A CA 1
ATOM 682 C C . TRP A 1 84 ? 3.625 2.364 1.435 1.00 83.56 84 TRP A C 1
ATOM 684 O O . TRP A 1 84 ? 4.496 2.759 2.217 1.00 83.56 84 TRP A O 1
ATOM 694 N N . ALA A 1 85 ? 2.323 2.395 1.737 1.00 84.00 85 ALA A N 1
ATOM 695 C CA . ALA A 1 85 ? 1.788 2.912 2.996 1.00 84.00 85 ALA A CA 1
ATOM 696 C C . ALA A 1 85 ? 2.203 2.040 4.192 1.00 84.00 85 ALA A C 1
ATOM 698 O O . ALA A 1 85 ? 2.767 2.543 5.162 1.00 84.00 85 ALA A O 1
ATOM 699 N N . PHE A 1 86 ? 2.026 0.719 4.097 1.00 83.25 86 PHE A N 1
ATOM 700 C CA . PHE A 1 86 ? 2.378 -0.200 5.187 1.00 83.25 86 PHE A CA 1
ATOM 701 C C . PHE A 1 86 ? 3.885 -0.426 5.349 1.00 83.25 86 PHE A C 1
ATOM 703 O O . PHE A 1 86 ? 4.326 -0.823 6.424 1.00 83.25 86 PHE A O 1
ATOM 710 N N . LYS A 1 87 ? 4.699 -0.129 4.327 1.00 80.88 87 LYS A N 1
ATOM 711 C CA . LYS A 1 87 ? 6.167 -0.142 4.445 1.00 80.88 87 LYS A CA 1
ATOM 712 C C . LYS A 1 87 ? 6.706 0.997 5.318 1.00 80.88 87 LYS A C 1
ATOM 714 O O . LYS A 1 87 ? 7.780 0.848 5.893 1.00 80.88 87 LYS A O 1
ATOM 719 N N . GLN A 1 88 ? 5.996 2.123 5.385 1.00 72.00 88 GLN A N 1
ATOM 720 C CA . GLN A 1 88 ? 6.344 3.266 6.240 1.00 72.00 88 GLN A CA 1
ATOM 721 C C . GLN A 1 88 ? 5.618 3.252 7.587 1.00 72.00 88 GLN A C 1
ATOM 723 O O . GLN A 1 88 ? 6.005 3.998 8.480 1.00 72.00 88 GLN A O 1
ATOM 728 N N . GLY A 1 89 ? 4.568 2.441 7.724 1.00 67.19 89 GLY A N 1
ATOM 729 C CA . GLY A 1 89 ? 3.749 2.389 8.927 1.00 67.19 89 GLY A CA 1
ATOM 730 C C . GLY A 1 89 ? 4.530 1.884 10.136 1.00 67.19 89 GLY A C 1
ATOM 731 O O . GLY A 1 89 ? 4.978 0.737 10.169 1.00 67.19 89 GLY A O 1
ATOM 732 N N . GLU A 1 90 ? 4.661 2.738 11.145 1.00 73.75 90 GLU A N 1
ATOM 733 C CA . GLU A 1 90 ? 5.082 2.349 12.489 1.00 73.75 90 GLU A CA 1
ATOM 734 C C . GLU A 1 90 ? 3.913 1.696 13.251 1.00 73.75 90 GLU A C 1
ATOM 736 O O . GLU A 1 90 ? 2.780 1.638 12.763 1.00 73.75 90 GLU A O 1
ATOM 741 N N . ALA A 1 91 ? 4.175 1.164 14.450 1.00 84.31 91 ALA A N 1
ATOM 742 C CA . ALA A 1 91 ? 3.101 0.670 15.310 1.00 84.31 91 ALA A CA 1
ATOM 743 C C . ALA A 1 91 ? 2.117 1.813 15.616 1.00 84.31 91 ALA A C 1
ATOM 745 O O . ALA A 1 91 ? 2.532 2.925 15.937 1.00 84.31 91 ALA A O 1
ATOM 746 N N . GLY A 1 92 ? 0.820 1.549 15.504 1.00 86.75 92 GLY A N 1
ATOM 747 C CA . GLY A 1 92 ? -0.191 2.599 15.509 1.00 86.75 92 GLY A CA 1
ATOM 748 C C . GLY A 1 92 ? -1.609 2.059 15.507 1.00 86.75 92 GLY A C 1
ATOM 749 O O . GLY A 1 92 ? -1.848 0.850 15.474 1.00 86.75 92 GLY A O 1
ATOM 750 N N . TRP A 1 93 ? -2.568 2.970 15.532 1.00 88.38 93 TRP A N 1
ATOM 751 C CA . TRP A 1 93 ? -3.974 2.633 15.370 1.00 88.38 93 TRP A CA 1
ATOM 752 C C . TRP A 1 93 ? -4.335 2.664 13.893 1.00 88.38 93 TRP A C 1
ATOM 754 O O . TRP A 1 93 ? -4.019 3.618 13.186 1.00 88.38 93 TRP A O 1
ATOM 764 N N . VAL A 1 94 ? -5.004 1.620 13.418 1.00 90.19 94 VAL A N 1
ATOM 765 C CA . VAL A 1 94 ? -5.443 1.524 12.025 1.00 90.19 94 VAL A CA 1
ATOM 766 C C . VAL A 1 94 ? -6.951 1.407 12.003 1.00 90.19 94 VAL A C 1
ATOM 768 O O . VAL A 1 94 ? -7.521 0.551 12.683 1.00 90.19 94 VAL A O 1
ATOM 771 N N . ARG A 1 95 ? -7.600 2.244 11.198 1.00 91.19 95 ARG A N 1
ATOM 772 C CA . ARG A 1 95 ? -9.035 2.146 10.922 1.00 91.19 95 ARG A CA 1
ATOM 773 C C . ARG A 1 95 ? -9.288 2.107 9.425 1.00 91.19 95 ARG A C 1
ATOM 775 O O . ARG A 1 95 ? -8.604 2.753 8.639 1.00 91.19 95 ARG A O 1
ATOM 782 N N . VAL A 1 96 ? -10.284 1.330 9.047 1.00 91.56 96 VAL A N 1
ATOM 783 C CA . VAL A 1 96 ? -10.691 1.048 7.679 1.00 91.56 96 VAL A CA 1
ATOM 784 C C . VAL A 1 96 ? -12.141 1.472 7.545 1.00 91.56 96 VAL A C 1
ATOM 786 O O . VAL A 1 96 ? -13.004 0.990 8.283 1.00 91.56 96 VAL A O 1
ATOM 789 N N . ARG A 1 97 ? -12.398 2.369 6.597 1.00 91.31 97 ARG A N 1
ATOM 790 C CA . ARG A 1 97 ? -13.748 2.774 6.218 1.00 91.31 97 ARG A CA 1
ATOM 791 C C . ARG A 1 97 ? -14.230 1.892 5.084 1.00 91.31 97 ARG A C 1
ATOM 793 O O . ARG A 1 97 ? -13.594 1.863 4.030 1.00 91.31 97 ARG A O 1
ATOM 800 N N . LEU A 1 98 ? -15.347 1.209 5.277 1.00 90.12 98 LEU A N 1
ATOM 801 C CA . LEU A 1 98 ? -15.993 0.431 4.230 1.00 90.12 98 LEU A CA 1
ATOM 802 C C . LEU A 1 98 ? -16.953 1.306 3.414 1.00 90.12 98 LEU A C 1
ATOM 804 O O . LEU A 1 98 ? -17.331 2.414 3.809 1.00 90.12 98 LEU A O 1
ATOM 808 N N . ASP A 1 99 ? -17.320 0.817 2.236 1.00 91.06 99 ASP A N 1
ATOM 809 C CA . ASP A 1 99 ? -18.230 1.495 1.312 1.00 91.06 99 ASP A CA 1
ATOM 810 C C . ASP A 1 99 ? -19.681 1.582 1.811 1.00 91.06 99 ASP A C 1
ATOM 812 O O . ASP A 1 99 ? -20.425 2.464 1.385 1.00 91.06 99 ASP A O 1
ATOM 816 N N . ASP A 1 100 ? -20.061 0.724 2.755 1.00 88.19 100 ASP A N 1
ATOM 817 C CA . ASP A 1 100 ? -21.330 0.770 3.488 1.00 88.19 100 ASP A CA 1
ATOM 818 C C . ASP A 1 100 ? -21.355 1.818 4.619 1.00 88.19 100 ASP A C 1
ATOM 820 O O . ASP A 1 100 ? -22.400 2.040 5.233 1.00 88.19 100 ASP A O 1
ATOM 824 N N . GLY A 1 101 ? -20.230 2.497 4.867 1.00 85.38 101 GLY A N 1
ATOM 825 C CA . GLY A 1 101 ? -20.080 3.485 5.933 1.00 85.38 101 GLY A CA 1
ATOM 826 C C . GLY A 1 101 ? -19.709 2.893 7.294 1.00 85.38 101 GLY A C 1
ATOM 827 O O . GLY A 1 101 ? -19.576 3.659 8.248 1.00 85.38 101 GLY A O 1
ATOM 828 N N . LEU A 1 102 ? -19.510 1.574 7.400 1.00 87.31 102 LEU A N 1
ATOM 829 C CA . LEU A 1 102 ? -18.991 0.954 8.615 1.00 87.31 102 LEU A CA 1
ATOM 830 C C . LEU A 1 102 ? -17.502 1.256 8.788 1.00 87.31 102 LEU A C 1
ATOM 832 O O . LEU A 1 102 ? -16.720 1.273 7.832 1.00 87.31 102 LEU A O 1
ATOM 836 N N . TRP A 1 103 ? -17.110 1.428 10.046 1.00 90.31 103 TRP A N 1
ATOM 837 C CA . TRP A 1 103 ? -15.719 1.545 10.446 1.00 90.31 103 TRP A CA 1
ATOM 838 C C . TRP A 1 103 ? -15.272 0.287 11.172 1.00 90.31 103 TRP A C 1
ATOM 840 O O . TRP A 1 103 ? -15.897 -0.158 12.134 1.00 90.31 103 TRP A O 1
ATOM 850 N N . LEU A 1 104 ? -14.159 -0.276 10.717 1.00 89.75 104 LEU A N 1
ATOM 851 C CA . LEU A 1 104 ? -13.493 -1.395 11.370 1.00 89.75 104 LEU A CA 1
ATOM 852 C C . LEU A 1 104 ? -12.048 -1.022 11.625 1.00 89.75 104 LEU A C 1
ATOM 854 O O . LEU A 1 104 ? -11.385 -0.462 10.760 1.00 89.75 104 LEU A O 1
ATOM 858 N N . GLY A 1 105 ? -11.517 -1.370 12.784 1.00 89.81 105 GLY A N 1
ATOM 859 C CA . GLY A 1 105 ? -10.117 -1.103 13.037 1.00 89.81 105 GLY A CA 1
ATOM 860 C C . GLY A 1 105 ? -9.644 -1.632 14.364 1.00 89.81 105 GLY A C 1
ATOM 861 O O . GLY A 1 105 ? -10.333 -2.366 15.074 1.00 89.81 105 GLY A O 1
ATOM 862 N N . GLY A 1 106 ? -8.406 -1.299 14.664 1.00 90.38 106 GLY A N 1
ATOM 863 C CA . GLY A 1 106 ? -7.749 -1.803 15.839 1.00 90.38 106 GLY A CA 1
ATOM 864 C C . GLY A 1 106 ? -6.289 -1.422 15.880 1.00 90.38 106 GLY A C 1
ATOM 865 O O . GLY A 1 106 ? -5.786 -0.643 15.069 1.00 90.38 106 GLY A O 1
ATOM 866 N N . PHE A 1 107 ? -5.605 -2.005 16.847 1.00 90.06 107 PHE A N 1
ATOM 867 C CA . PHE A 1 107 ? -4.211 -1.712 17.076 1.00 90.06 107 PHE A CA 1
ATOM 868 C C . PHE A 1 107 ? -3.315 -2.546 16.150 1.00 90.06 107 PHE A C 1
ATOM 870 O O . PHE A 1 107 ? -3.371 -3.785 16.130 1.00 90.06 107 PHE A O 1
ATOM 877 N N . TYR A 1 108 ? -2.468 -1.852 15.396 1.00 89.62 108 TYR A N 1
ATOM 878 C CA . TYR A 1 108 ? -1.454 -2.406 14.515 1.00 89.62 108 TYR A CA 1
ATOM 879 C C . TYR A 1 108 ? -0.085 -2.377 15.206 1.00 89.62 108 TYR A C 1
ATOM 881 O O . TYR A 1 108 ? 0.458 -1.315 15.491 1.00 89.62 108 TYR A O 1
ATOM 889 N N . GLY A 1 109 ? 0.479 -3.549 15.504 1.00 86.38 109 GLY A N 1
ATOM 890 C CA . GLY A 1 109 ? 1.733 -3.668 16.251 1.00 86.38 109 GLY A CA 1
ATOM 891 C C . GLY A 1 109 ? 2.596 -4.838 15.792 1.00 86.38 109 GLY A C 1
ATOM 892 O O . GLY A 1 109 ? 2.413 -5.378 14.707 1.00 86.38 109 GLY A O 1
ATOM 893 N N . GLY A 1 110 ? 3.528 -5.278 16.640 1.00 83.81 110 GLY A N 1
ATOM 894 C CA . GLY A 1 110 ? 4.500 -6.323 16.283 1.00 83.81 110 GLY A CA 1
ATOM 895 C C . GLY A 1 110 ? 3.906 -7.705 15.974 1.00 83.81 110 GLY A C 1
ATOM 896 O O . GLY A 1 110 ? 4.600 -8.548 15.415 1.00 83.81 110 GLY A O 1
ATOM 897 N N . ARG A 1 111 ? 2.637 -7.953 16.330 1.00 85.19 111 ARG A N 1
ATOM 898 C CA . ARG A 1 111 ? 1.906 -9.182 15.969 1.00 85.19 111 ARG A CA 1
ATOM 899 C C . ARG A 1 111 ? 0.869 -8.963 14.867 1.00 85.19 111 ARG A C 1
ATOM 901 O O . ARG A 1 111 ? 0.050 -9.844 14.641 1.00 85.19 111 ARG A O 1
ATOM 908 N N . SER A 1 112 ? 0.872 -7.806 14.218 1.00 87.94 112 SER A N 1
ATOM 909 C CA . SER A 1 112 ? -0.024 -7.503 13.106 1.00 87.94 112 SER A CA 1
ATOM 910 C C . SER A 1 112 ? 0.582 -7.935 11.772 1.00 87.94 112 SER A C 1
ATOM 912 O O . SER A 1 112 ? 1.796 -8.092 11.648 1.00 87.94 112 SER A O 1
ATOM 914 N N . TYR A 1 113 ? -0.267 -8.157 10.774 1.00 88.00 113 TYR A N 1
ATOM 915 C CA . TYR A 1 113 ? 0.163 -8.588 9.446 1.00 88.00 113 TYR A CA 1
ATOM 916 C C . TYR A 1 113 ? -0.674 -7.914 8.370 1.00 88.00 113 TYR A C 1
ATOM 918 O O . TYR A 1 113 ? -1.839 -7.598 8.587 1.00 88.00 113 TYR A O 1
ATOM 926 N N . VAL A 1 114 ? -0.083 -7.713 7.201 1.00 88.94 114 VAL A N 1
ATOM 927 C CA . VAL A 1 114 ? -0.759 -7.128 6.049 1.00 88.94 114 VAL A CA 1
ATOM 928 C C . VAL A 1 114 ? -0.409 -7.969 4.843 1.00 88.94 114 VAL A C 1
ATOM 930 O O . VAL A 1 114 ? 0.758 -8.314 4.647 1.00 88.94 114 VAL A O 1
ATOM 933 N N . SER A 1 115 ? -1.408 -8.318 4.043 1.00 86.12 115 SER A N 1
ATOM 934 C CA . SER A 1 115 ? -1.139 -8.976 2.773 1.00 86.12 115 SER A CA 1
ATOM 935 C C . SER A 1 115 ? -0.501 -7.991 1.790 1.00 86.12 115 SER A C 1
ATOM 937 O O . SER A 1 115 ? -0.852 -6.811 1.723 1.00 86.12 115 SER A O 1
ATOM 939 N N . SER A 1 116 ? 0.452 -8.498 1.016 1.00 80.81 116 SER A N 1
ATOM 940 C CA . SER A 1 116 ? 1.100 -7.758 -0.066 1.00 80.81 116 SER A CA 1
ATOM 941 C C . SER A 1 116 ? 0.701 -8.336 -1.417 1.00 80.81 116 SER A C 1
ATOM 943 O O . SER A 1 116 ? 0.247 -9.482 -1.522 1.00 80.81 116 SER A O 1
ATOM 945 N N . TYR A 1 117 ? 0.914 -7.557 -2.475 1.00 72.12 117 TYR A N 1
ATOM 946 C CA . TYR A 1 117 ? 0.699 -8.015 -3.847 1.00 72.12 117 TYR A CA 1
ATOM 947 C C . TYR A 1 117 ? 1.428 -9.350 -4.131 1.00 72.12 117 TYR A C 1
ATOM 949 O O . TYR A 1 117 ? 2.580 -9.510 -3.716 1.00 72.12 117 TYR A O 1
ATOM 957 N N . PRO A 1 118 ? 0.822 -10.313 -4.862 1.00 77.25 118 PRO A N 1
ATOM 958 C CA . PRO A 1 118 ? -0.436 -10.250 -5.624 1.00 77.25 118 PRO A CA 1
ATOM 959 C C . PRO A 1 118 ? -1.696 -10.687 -4.855 1.00 77.25 118 PRO A C 1
ATOM 961 O O . PRO A 1 118 ? -2.728 -10.938 -5.477 1.00 77.25 118 PRO A O 1
ATOM 964 N N . TYR A 1 119 ? -1.626 -10.836 -3.532 1.00 80.06 119 TYR A N 1
ATOM 965 C CA . TYR A 1 119 ? -2.755 -11.320 -2.737 1.00 80.06 119 TYR A CA 1
ATOM 966 C C . TYR A 1 119 ? -3.791 -10.210 -2.473 1.00 80.06 119 TYR A C 1
ATOM 968 O O . TYR A 1 119 ? -3.436 -9.028 -2.504 1.00 80.06 119 TYR A O 1
ATOM 976 N N . PRO A 1 120 ? -5.069 -10.562 -2.216 1.00 83.38 120 PRO A N 1
ATOM 977 C CA . PRO A 1 120 ? -6.098 -9.589 -1.851 1.00 83.38 120 PRO A CA 1
ATOM 978 C C . PRO A 1 120 ? -5.681 -8.785 -0.623 1.00 83.38 120 PRO A C 1
ATOM 980 O O . PRO A 1 120 ? -5.097 -9.354 0.295 1.00 83.38 120 PRO A O 1
ATOM 983 N N . GLN A 1 121 ? -5.992 -7.489 -0.599 1.00 87.88 121 GLN A N 1
ATOM 984 C CA . GLN A 1 121 ? -5.630 -6.587 0.496 1.00 87.88 121 GLN A CA 1
ATOM 985 C C . GLN A 1 121 ? -6.412 -6.945 1.767 1.00 87.88 121 GLN A C 1
ATOM 987 O O . GLN A 1 121 ? -7.639 -6.839 1.826 1.00 87.88 121 GLN A O 1
ATOM 992 N N . GLU A 1 122 ? -5.687 -7.384 2.786 1.00 90.38 122 GLU A N 1
ATOM 993 C CA . GLU A 1 122 ? -6.195 -7.812 4.082 1.00 90.38 122 GLU A CA 1
ATOM 994 C C . GLU A 1 122 ? -5.260 -7.290 5.173 1.00 90.38 122 GLU A C 1
ATOM 996 O O . GLU A 1 122 ? -4.034 -7.297 5.023 1.00 90.38 122 GLU A O 1
ATOM 1001 N N . VAL A 1 123 ? -5.848 -6.850 6.285 1.00 90.19 123 VAL A N 1
ATOM 1002 C CA . VAL A 1 123 ? -5.120 -6.359 7.460 1.00 90.19 123 VAL A CA 1
ATOM 1003 C C . VAL A 1 123 ? -5.487 -7.221 8.649 1.00 90.19 123 VAL A C 1
ATOM 1005 O O . VAL A 1 123 ? -6.647 -7.295 9.046 1.00 90.19 123 VAL A O 1
ATOM 1008 N N . PHE A 1 124 ? -4.489 -7.846 9.252 1.00 90.69 124 PHE A N 1
ATOM 1009 C CA . PHE A 1 124 ? -4.596 -8.458 10.562 1.00 90.69 124 PHE A CA 1
ATOM 1010 C C . PHE A 1 124 ? -4.125 -7.466 11.623 1.00 90.69 124 PHE A C 1
ATOM 1012 O O . PHE A 1 124 ? -2.942 -7.123 11.687 1.00 90.69 124 PHE A O 1
ATOM 1019 N N . VAL A 1 125 ? -5.047 -7.024 12.474 1.00 90.94 125 VAL A N 1
ATOM 1020 C CA . VAL A 1 125 ? -4.737 -6.226 13.666 1.00 90.94 125 VAL A CA 1
ATOM 1021 C C . VAL A 1 125 ? -4.613 -7.143 14.878 1.00 90.94 125 VAL A C 1
ATOM 1023 O O . VAL A 1 125 ? -5.393 -8.082 15.022 1.00 90.94 125 VAL A O 1
ATOM 1026 N N . GLN A 1 126 ? -3.656 -6.875 15.771 1.00 91.62 126 GLN A N 1
ATOM 1027 C CA . GLN A 1 126 ? -3.432 -7.713 16.955 1.00 91.62 126 GLN A CA 1
ATOM 1028 C C . GLN A 1 126 ? -4.518 -7.547 18.027 1.00 91.62 126 GLN A C 1
ATOM 1030 O O . GLN A 1 126 ? -4.687 -8.432 18.862 1.00 91.62 126 GLN A O 1
ATOM 1035 N N . GLN A 1 127 ? -5.239 -6.424 18.013 1.00 89.81 127 GLN A N 1
ATOM 1036 C CA . GLN A 1 127 ? -6.411 -6.169 18.850 1.00 89.81 127 GLN A CA 1
ATOM 1037 C C . GLN A 1 127 ? -7.449 -5.422 18.017 1.00 89.81 127 GLN A C 1
ATOM 1039 O O . GLN A 1 127 ? -7.137 -4.357 17.492 1.00 89.81 127 GLN A O 1
ATOM 1044 N N . GLY A 1 128 ? -8.659 -5.963 17.892 1.00 90.88 128 GLY A N 1
ATOM 1045 C CA . GLY A 1 128 ? -9.783 -5.302 17.226 1.00 90.88 128 GLY A CA 1
ATOM 1046 C C . GLY A 1 128 ? -10.615 -4.489 18.212 1.00 90.88 128 GLY A C 1
ATOM 1047 O O . GLY A 1 128 ? -11.002 -4.999 19.267 1.00 90.88 128 GLY A O 1
ATOM 1048 N N . TRP A 1 129 ? -10.894 -3.242 17.854 1.00 88.31 129 TRP A N 1
ATOM 1049 C CA . TRP A 1 129 ? -11.614 -2.278 18.682 1.00 88.31 129 TRP A CA 1
ATOM 1050 C C . TRP A 1 129 ? -12.914 -1.872 17.994 1.00 88.31 129 TRP A C 1
ATOM 1052 O O . TRP A 1 129 ? -13.003 -1.883 16.764 1.00 88.31 129 TRP A O 1
ATOM 1062 N N . VAL A 1 130 ? -13.936 -1.554 18.789 1.00 86.19 130 VAL A N 1
ATOM 1063 C CA . VAL A 1 130 ? -15.172 -0.979 18.250 1.00 86.19 130 VAL A CA 1
ATOM 1064 C C . VAL A 1 130 ? -14.881 0.457 17.816 1.00 86.19 130 VAL A C 1
ATOM 1066 O O . VAL A 1 130 ? -14.179 1.196 18.508 1.00 86.19 130 VAL A O 1
ATOM 1069 N N . ILE A 1 131 ? -15.385 0.828 16.643 1.00 87.44 131 ILE A N 1
ATOM 1070 C CA . ILE A 1 131 ? -15.297 2.186 16.113 1.00 87.44 131 ILE A CA 1
ATOM 1071 C C . ILE A 1 131 ? -16.721 2.681 15.898 1.00 87.44 131 ILE A C 1
ATOM 1073 O O . ILE A 1 131 ? -17.562 1.943 15.382 1.00 87.44 131 ILE A O 1
ATOM 1077 N N . ASP A 1 132 ? -16.985 3.912 16.324 1.00 86.12 132 ASP A N 1
ATOM 1078 C CA . ASP A 1 132 ? -18.272 4.560 16.097 1.00 86.12 132 ASP A CA 1
ATOM 1079 C C . ASP A 1 132 ? -18.440 4.964 14.619 1.00 86.12 132 ASP A C 1
ATOM 1081 O O . ASP A 1 132 ? -17.484 4.983 13.838 1.00 86.12 132 ASP A O 1
ATOM 1085 N N . VAL A 1 133 ? -19.656 5.335 14.224 1.00 84.56 133 VAL A N 1
ATOM 1086 C CA . VAL A 1 133 ? -19.992 5.795 12.865 1.00 84.56 133 VAL A CA 1
ATOM 1087 C C . VAL A 1 133 ? -19.169 7.029 12.466 1.00 84.56 133 VAL A C 1
ATOM 1089 O O . VAL A 1 133 ? -18.821 7.196 11.295 1.00 84.56 133 VAL A O 1
ATOM 1092 N N . ASP A 1 134 ? -18.776 7.841 13.449 1.00 81.75 134 ASP A N 1
ATOM 1093 C CA . ASP A 1 134 ? -17.934 9.026 13.264 1.00 81.75 134 ASP A CA 1
ATOM 1094 C C . ASP A 1 134 ? -16.439 8.695 13.063 1.00 81.75 134 ASP A C 1
ATOM 1096 O O . ASP A 1 134 ? -15.631 9.584 12.791 1.00 81.75 134 ASP A O 1
ATOM 1100 N N . GLY A 1 135 ? -16.046 7.419 13.163 1.00 79.12 135 GLY A N 1
ATOM 1101 C CA . GLY A 1 135 ? -14.661 6.968 12.994 1.00 79.12 135 GLY A CA 1
ATOM 1102 C C . GLY A 1 135 ? -13.804 7.056 14.263 1.00 79.12 135 GLY A C 1
ATOM 1103 O O . GLY A 1 135 ? -12.589 6.844 14.193 1.00 79.12 135 GLY A O 1
ATOM 1104 N N . THR A 1 136 ? -14.408 7.358 15.415 1.00 83.81 136 THR A N 1
ATOM 1105 C CA . THR A 1 136 ? -13.739 7.432 16.725 1.00 83.81 136 THR A CA 1
ATOM 1106 C C . THR A 1 136 ? -13.651 6.049 17.368 1.00 83.81 136 THR A C 1
ATOM 1108 O O . THR A 1 136 ? -14.641 5.317 17.418 1.00 83.81 136 THR A O 1
ATOM 1111 N N . PHE A 1 137 ? -12.472 5.685 17.879 1.00 82.56 137 PHE A N 1
ATOM 1112 C CA . PHE A 1 137 ? -12.291 4.449 18.642 1.00 82.56 137 PHE A CA 1
ATOM 1113 C C . PHE A 1 137 ? -13.044 4.528 19.973 1.00 82.56 137 PHE A C 1
ATOM 1115 O O . PHE A 1 137 ? -12.903 5.494 20.720 1.00 82.56 137 PHE A O 1
ATOM 1122 N N . THR A 1 138 ? -13.842 3.507 20.273 1.00 80.06 138 THR A N 1
ATOM 1123 C CA . THR A 1 138 ? -14.495 3.348 21.579 1.00 80.06 138 THR A CA 1
ATOM 1124 C C . THR A 1 138 ? -13.587 2.571 22.527 1.00 80.06 138 THR A C 1
ATOM 1126 O O . THR A 1 138 ? -12.789 1.766 22.068 1.00 80.06 138 THR A O 1
ATOM 1129 N N . ASP A 1 139 ? -13.765 2.692 23.844 1.00 76.00 139 ASP A N 1
ATOM 1130 C CA . ASP A 1 139 ? -12.933 1.993 24.849 1.00 76.00 139 ASP A CA 1
ATOM 1131 C C . ASP A 1 139 ? -13.236 0.477 24.986 1.00 76.00 139 ASP A C 1
ATOM 1133 O O . ASP A 1 139 ? -12.969 -0.168 26.000 1.00 76.00 139 ASP A O 1
ATOM 1137 N N . VAL A 1 140 ? -13.862 -0.115 23.961 1.00 78.81 140 VAL A N 1
ATOM 1138 C CA . VAL A 1 140 ? -14.323 -1.506 23.948 1.00 78.81 140 VAL A CA 1
ATOM 1139 C C . VAL A 1 140 ? -13.500 -2.311 22.949 1.00 78.81 140 VAL A C 1
ATOM 1141 O O . VAL A 1 140 ? -13.665 -2.213 21.730 1.00 78.81 140 VAL A O 1
ATOM 1144 N N . CYS A 1 141 ? -12.642 -3.179 23.479 1.00 84.69 141 CYS A N 1
ATOM 1145 C CA . CYS A 1 141 ? -11.927 -4.173 22.690 1.00 84.69 141 CYS A CA 1
ATOM 1146 C C . CYS A 1 141 ? -12.858 -5.355 22.374 1.00 84.69 141 CYS A C 1
ATOM 1148 O O . CYS A 1 141 ? -13.180 -6.164 23.245 1.00 84.69 141 CYS A O 1
ATOM 1150 N N . HIS A 1 142 ? -13.296 -5.456 21.118 1.00 85.06 142 HIS A N 1
ATOM 1151 C CA . HIS A 1 142 ? -14.175 -6.531 20.653 1.00 85.06 142 HIS A CA 1
ATOM 1152 C C . HIS A 1 142 ? -13.402 -7.827 20.349 1.00 85.06 142 HIS A C 1
ATOM 1154 O O . HIS A 1 142 ? -13.924 -8.924 20.540 1.00 85.06 142 HIS A O 1
ATOM 1160 N N . ALA A 1 143 ? -12.150 -7.721 19.889 1.00 86.31 143 ALA A N 1
ATOM 1161 C CA . ALA A 1 143 ? -11.344 -8.867 19.467 1.00 86.31 143 ALA A CA 1
ATOM 1162 C C . ALA A 1 143 ? -9.909 -8.791 20.031 1.00 86.31 143 ALA A C 1
ATOM 1164 O O . ALA A 1 143 ? -8.978 -8.413 19.315 1.00 86.31 143 ALA A O 1
ATOM 1165 N N . PRO A 1 144 ? -9.689 -9.178 21.302 1.00 86.25 144 PRO A N 1
ATOM 1166 C CA . PRO A 1 144 ? -8.390 -9.035 21.973 1.00 86.25 144 PRO A CA 1
ATOM 1167 C C . PRO A 1 144 ? -7.293 -9.961 21.426 1.00 86.25 144 PRO A C 1
ATOM 1169 O O . PRO A 1 144 ? -6.110 -9.692 21.622 1.00 86.25 144 PRO A O 1
ATOM 1172 N N . ASN A 1 145 ? -7.676 -11.040 20.736 1.00 87.81 145 ASN A N 1
ATOM 1173 C CA . ASN A 1 145 ? -6.755 -11.993 20.103 1.00 87.81 145 ASN A CA 1
ATOM 1174 C C . ASN A 1 145 ? -6.463 -11.663 18.629 1.00 87.81 145 ASN A C 1
ATOM 1176 O O . ASN A 1 145 ? -5.797 -12.438 17.943 1.00 87.81 145 ASN A O 1
ATOM 1180 N N . GLY A 1 146 ? -6.966 -10.525 18.159 1.00 87.94 146 GLY A N 1
ATOM 1181 C CA . GLY A 1 146 ? -6.781 -10.031 16.808 1.00 87.94 146 GLY A CA 1
ATOM 1182 C C . GLY A 1 146 ? -7.998 -10.210 15.912 1.00 87.94 146 GLY A C 1
ATOM 1183 O O . GLY A 1 146 ? -8.928 -10.962 16.208 1.00 87.94 146 GLY A O 1
ATOM 1184 N N . MET A 1 147 ? -7.993 -9.461 14.814 1.00 90.06 147 MET A N 1
ATOM 1185 C CA . MET A 1 147 ? -9.091 -9.374 13.857 1.00 90.06 147 MET A CA 1
ATOM 1186 C C . MET A 1 147 ? -8.523 -9.242 12.447 1.00 90.06 147 MET A C 1
ATOM 1188 O O . MET A 1 147 ? -7.604 -8.458 12.219 1.00 90.06 147 MET A O 1
ATOM 1192 N N . VAL A 1 148 ? -9.077 -10.007 11.506 1.00 90.25 148 VAL A N 1
ATOM 1193 C CA . VAL A 1 148 ? -8.772 -9.871 10.077 1.00 90.25 148 VAL A CA 1
ATOM 1194 C C . VAL A 1 148 ? -9.818 -8.962 9.447 1.00 90.25 148 VAL A C 1
ATOM 1196 O O . VAL A 1 148 ? -11.014 -9.246 9.518 1.00 90.25 148 VAL A O 1
ATOM 1199 N N . ILE A 1 149 ? -9.362 -7.886 8.818 1.00 89.88 149 ILE A N 1
ATOM 1200 C CA . ILE A 1 149 ? -10.181 -6.932 8.079 1.00 89.88 149 ILE A CA 1
ATOM 1201 C C . ILE A 1 149 ? -9.901 -7.142 6.594 1.00 89.88 149 ILE A C 1
ATOM 1203 O O . ILE A 1 149 ? -8.758 -7.037 6.148 1.00 89.88 149 ILE A O 1
ATOM 1207 N N . LYS A 1 150 ? -10.949 -7.442 5.825 1.00 88.88 150 LYS A N 1
ATOM 1208 C CA . LYS A 1 150 ? -10.864 -7.518 4.365 1.00 88.88 150 LYS A CA 1
ATOM 1209 C C . LYS A 1 150 ? -11.018 -6.125 3.780 1.00 88.88 150 LYS A C 1
ATOM 1211 O O . LYS A 1 150 ? -12.042 -5.482 4.002 1.00 88.88 150 LYS A O 1
ATOM 1216 N N . CYS A 1 151 ? -10.037 -5.686 3.002 1.00 87.38 151 CYS A N 1
ATOM 1217 C CA . CYS A 1 151 ? -10.018 -4.343 2.426 1.00 87.38 151 CYS A CA 1
ATOM 1218 C C . CYS A 1 151 ? -10.526 -4.293 0.978 1.00 87.38 151 CYS A C 1
ATOM 1220 O O . CYS A 1 151 ? -10.428 -3.258 0.335 1.00 87.38 151 CYS A O 1
ATOM 1222 N N . ASP A 1 152 ? -11.145 -5.370 0.487 1.00 86.25 152 ASP A N 1
ATOM 1223 C CA . ASP A 1 152 ? -11.753 -5.445 -0.853 1.00 86.25 152 ASP A CA 1
ATOM 1224 C C . ASP A 1 152 ? -12.840 -4.376 -1.087 1.00 86.25 152 ASP A C 1
ATOM 1226 O O . ASP A 1 152 ? -13.006 -3.867 -2.191 1.00 86.25 152 ASP A O 1
ATOM 1230 N N . ARG A 1 153 ? -13.554 -3.988 -0.022 1.00 86.44 153 ARG A N 1
ATOM 1231 C CA . ARG A 1 153 ? -14.572 -2.922 -0.032 1.00 86.44 153 ARG A CA 1
ATOM 1232 C C . ARG A 1 153 ? -14.147 -1.673 0.742 1.00 86.44 153 ARG A C 1
ATOM 1234 O O . ARG A 1 153 ? -14.988 -0.851 1.104 1.00 86.44 153 ARG A O 1
ATOM 1241 N N . ALA A 1 154 ? -12.858 -1.549 1.057 1.00 87.44 154 ALA A N 1
ATOM 1242 C CA . ALA A 1 154 ? -12.359 -0.395 1.788 1.00 87.44 154 ALA A CA 1
ATOM 1243 C C . ALA A 1 154 ? -12.322 0.838 0.877 1.00 87.44 154 ALA A C 1
ATOM 1245 O O . ALA A 1 154 ? -11.752 0.812 -0.212 1.00 87.44 154 ALA A O 1
ATOM 1246 N N . VAL A 1 155 ? -12.907 1.932 1.353 1.00 89.38 155 VAL A N 1
ATOM 1247 C CA . VAL A 1 155 ? -12.836 3.254 0.721 1.00 89.38 155 VAL A CA 1
ATOM 1248 C C . VAL A 1 155 ? -11.562 3.976 1.146 1.00 89.38 155 VAL A C 1
ATOM 1250 O O . VAL A 1 155 ? -10.899 4.599 0.319 1.00 89.38 155 VAL A O 1
ATOM 1253 N N . SER A 1 156 ? -11.210 3.895 2.431 1.00 88.50 156 SER A N 1
ATOM 1254 C CA . SER A 1 156 ? -9.995 4.501 2.975 1.00 88.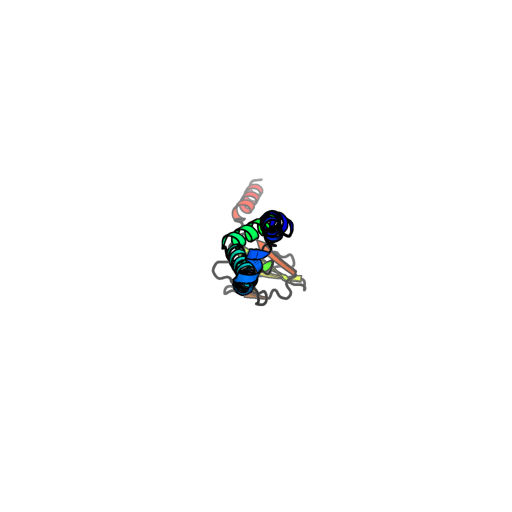50 156 SER A CA 1
ATOM 1255 C C . SER A 1 156 ? -9.432 3.687 4.138 1.00 88.50 156 SER A C 1
ATOM 1257 O O . SER A 1 156 ? -10.169 3.004 4.854 1.00 88.50 156 SER A O 1
ATOM 1259 N N . VAL A 1 157 ? -8.113 3.771 4.317 1.00 89.94 157 VAL A N 1
ATOM 1260 C CA . VAL A 1 157 ? -7.397 3.240 5.479 1.00 89.94 157 VAL A CA 1
ATOM 1261 C C . VAL A 1 157 ? -6.624 4.385 6.106 1.00 89.94 157 VAL A C 1
ATOM 1263 O O . VAL A 1 157 ? -5.745 4.961 5.463 1.00 89.94 157 VAL A O 1
ATOM 1266 N N . ASP A 1 158 ? -6.961 4.699 7.350 1.00 89.75 158 ASP A N 1
ATOM 1267 C CA . ASP A 1 158 ? -6.318 5.763 8.104 1.00 89.75 158 ASP A CA 1
ATOM 1268 C C . ASP A 1 158 ? -5.364 5.147 9.129 1.00 89.75 158 ASP A C 1
ATOM 1270 O O . ASP A 1 158 ? -5.713 4.201 9.844 1.00 89.75 158 ASP A O 1
ATOM 1274 N N . PHE A 1 159 ? -4.172 5.730 9.216 1.00 88.44 159 PHE A N 1
ATOM 1275 C CA . PHE A 1 159 ? -3.150 5.398 10.200 1.00 88.44 159 PHE A CA 1
ATOM 1276 C C . PHE A 1 159 ? -3.079 6.535 11.208 1.00 88.44 159 PHE A C 1
ATOM 1278 O O . PHE A 1 159 ? -2.751 7.663 10.838 1.00 88.44 159 PHE A O 1
ATOM 1285 N N . LEU A 1 160 ? -3.390 6.249 12.467 1.00 87.06 160 LEU A N 1
ATOM 1286 C CA . LEU A 1 160 ? -3.220 7.199 13.551 1.00 87.06 160 LEU A CA 1
ATOM 1287 C C . LEU A 1 160 ? -1.954 6.824 14.331 1.00 87.06 160 LEU A C 1
ATOM 1289 O O . LEU A 1 160 ? -1.754 5.644 14.653 1.00 87.06 160 LEU A O 1
ATOM 1293 N N . PRO A 1 161 ? -1.085 7.804 14.623 1.00 81.94 161 PRO A N 1
ATOM 1294 C CA . PRO A 1 161 ? 0.087 7.565 15.445 1.00 81.94 161 PRO A CA 1
ATOM 1295 C C . PRO A 1 161 ? -0.317 7.069 16.839 1.00 81.94 161 PRO A C 1
ATOM 1297 O O . PRO A 1 161 ? -1.425 7.306 17.319 1.00 81.94 161 PRO A O 1
ATOM 1300 N N . LEU A 1 162 ? 0.617 6.397 17.509 1.00 73.88 162 LEU A N 1
ATOM 1301 C CA . LEU A 1 162 ? 0.610 6.253 18.963 1.00 73.88 162 LEU A CA 1
ATOM 1302 C C . LEU A 1 162 ? 0.876 7.636 19.580 1.00 73.88 162 LEU A C 1
ATOM 1304 O O . LEU A 1 162 ? 1.966 7.886 20.089 1.00 73.88 162 LEU A O 1
ATOM 1308 N N . THR A 1 163 ? -0.054 8.580 19.464 1.00 61.47 163 THR A N 1
ATOM 1309 C CA . THR A 1 163 ? 0.083 9.837 20.192 1.00 61.47 163 THR A CA 1
ATOM 1310 C C . THR A 1 163 ? -0.176 9.580 21.667 1.00 61.47 163 THR A C 1
ATOM 1312 O O . THR A 1 163 ? -1.186 9.004 22.075 1.00 61.47 163 THR A O 1
ATOM 1315 N N . THR A 1 164 ? 0.809 9.979 22.466 1.00 51.97 164 THR A N 1
ATOM 1316 C CA . THR A 1 164 ? 0.779 10.123 23.919 1.00 51.97 164 THR A CA 1
ATOM 1317 C C . THR A 1 164 ? -0.201 11.245 24.297 1.00 51.97 164 THR A C 1
ATOM 1319 O O . THR A 1 164 ? 0.180 12.229 24.916 1.00 51.97 164 THR A O 1
ATOM 1322 N N . ASP A 1 165 ? -1.474 11.134 23.914 1.00 51.06 165 ASP A N 1
ATOM 1323 C CA . ASP A 1 165 ? -2.485 12.180 24.161 1.00 51.06 165 ASP A CA 1
ATOM 1324 C C . ASP A 1 165 ? -2.926 12.246 25.636 1.00 51.06 165 ASP A C 1
ATOM 1326 O O . ASP A 1 165 ? -3.764 13.063 26.016 1.00 51.06 165 ASP A O 1
ATOM 1330 N N . THR A 1 166 ? -2.327 11.424 26.503 1.00 50.22 166 THR A N 1
ATOM 1331 C CA . THR A 1 166 ? -2.503 11.528 27.954 1.00 50.22 166 THR A CA 1
ATOM 1332 C C . THR A 1 166 ? -1.909 12.825 28.515 1.00 50.22 166 THR A C 1
ATOM 1334 O O . THR A 1 166 ? -2.372 13.277 29.557 1.00 50.22 166 THR A O 1
ATOM 1337 N N . GLU A 1 167 ? -0.923 13.454 27.861 1.00 51.03 167 GLU A N 1
ATOM 1338 C CA . GLU A 1 167 ? -0.290 14.669 28.406 1.00 51.03 167 GLU A CA 1
ATOM 1339 C C . GLU A 1 167 ? -1.052 15.964 28.057 1.00 51.03 167 GLU A C 1
ATOM 1341 O O . GLU A 1 167 ? -1.209 16.815 28.931 1.00 51.03 167 GLU A O 1
ATOM 1346 N N . GLU A 1 168 ? -1.623 16.102 26.853 1.00 51.50 168 GLU A N 1
ATOM 1347 C CA . GLU A 1 168 ? -2.389 17.311 26.485 1.00 51.50 168 GLU A CA 1
ATOM 1348 C C . GLU A 1 168 ? -3.796 17.337 27.111 1.00 51.50 168 GLU A C 1
ATOM 1350 O O . GLU A 1 168 ? -4.231 18.377 27.602 1.00 51.50 168 GLU A O 1
ATOM 1355 N N . GLN A 1 169 ? -4.484 16.193 27.222 1.00 50.78 169 GLN A N 1
ATOM 1356 C CA . GLN A 1 169 ? -5.818 16.154 27.847 1.00 50.78 169 GLN A CA 1
ATOM 1357 C C . GLN A 1 169 ? -5.786 16.236 29.383 1.00 50.78 169 GLN A C 1
ATOM 1359 O O . GLN A 1 169 ? -6.791 16.605 29.995 1.00 50.78 169 GLN A O 1
ATOM 1364 N N . ALA A 1 170 ? -4.658 15.903 30.024 1.00 54.28 170 ALA A N 1
ATOM 1365 C CA . ALA A 1 170 ? -4.475 16.110 31.462 1.00 54.28 170 ALA A CA 1
ATOM 1366 C C . ALA A 1 170 ? -4.200 17.585 31.793 1.00 54.28 170 ALA A C 1
ATOM 1368 O O . ALA A 1 170 ? -4.766 18.095 32.758 1.00 54.28 170 ALA A O 1
ATOM 1369 N N . SER A 1 171 ? -3.415 18.278 30.958 1.00 54.69 171 SER A N 1
ATOM 1370 C CA . SER A 1 171 ? -3.138 19.716 31.098 1.00 54.69 171 SER A CA 1
ATOM 1371 C C . SER A 1 171 ? -4.424 20.546 31.034 1.00 54.69 171 SER A C 1
ATOM 1373 O O . SER A 1 171 ? -4.692 21.348 31.927 1.00 54.69 171 SER A O 1
ATOM 1375 N N . ASP A 1 172 ? -5.275 20.290 30.036 1.00 55.50 172 ASP A N 1
ATOM 1376 C CA . ASP A 1 172 ? -6.521 21.046 29.857 1.00 55.50 172 ASP A CA 1
ATOM 1377 C C . ASP A 1 172 ? -7.543 20.779 30.978 1.00 55.50 172 ASP A C 1
ATOM 1379 O O . ASP A 1 172 ? -8.373 21.634 31.299 1.00 55.50 172 ASP A O 1
ATOM 1383 N N . ARG A 1 173 ? -7.483 19.593 31.600 1.00 56.16 173 ARG A N 1
ATOM 1384 C CA . ARG A 1 173 ? -8.356 19.214 32.718 1.00 56.16 173 ARG A CA 1
ATOM 1385 C C . ARG A 1 173 ? -7.889 19.813 34.045 1.00 56.16 173 ARG A C 1
ATOM 1387 O O . ARG A 1 173 ? -8.728 20.268 34.817 1.00 56.16 173 ARG A O 1
ATOM 1394 N N . GLU A 1 174 ? -6.580 19.856 34.293 1.00 58.53 174 GLU A N 1
ATOM 1395 C CA . GLU A 1 174 ? -6.008 20.522 35.471 1.00 58.53 174 GLU A CA 1
ATOM 1396 C C . GLU A 1 174 ? -6.208 22.046 35.417 1.00 58.53 174 GLU A C 1
ATOM 1398 O O . GLU A 1 174 ? -6.494 22.660 36.445 1.00 58.53 174 GLU A O 1
ATOM 1403 N N . GLU A 1 175 ? -6.150 22.663 34.233 1.00 58.53 175 GLU A N 1
ATOM 1404 C CA . GLU A 1 175 ? -6.379 24.106 34.070 1.00 58.53 175 GLU A CA 1
ATOM 1405 C C . GLU A 1 175 ? -7.870 24.493 34.190 1.00 58.53 175 GLU A C 1
ATOM 1407 O O . GLU A 1 175 ? -8.191 25.577 34.685 1.00 58.53 175 GLU A O 1
ATOM 1412 N N . GLN A 1 176 ? -8.796 23.590 33.834 1.00 57.91 176 GLN A N 1
ATOM 1413 C CA . GLN A 1 176 ? -10.242 23.774 34.043 1.00 57.91 176 GLN A CA 1
ATOM 1414 C C . GLN A 1 176 ? -10.712 23.498 35.479 1.00 57.91 176 GLN A C 1
ATOM 1416 O O . GLN A 1 176 ? -11.700 24.092 35.902 1.00 57.91 176 GLN A O 1
ATOM 1421 N N . GLU A 1 177 ? -10.037 22.631 36.240 1.00 60.19 177 GLU A N 1
ATOM 1422 C CA . GLU A 1 177 ? -10.345 22.403 37.665 1.00 60.19 177 GLU A CA 1
ATOM 1423 C C . GLU A 1 177 ? -9.678 23.438 38.600 1.00 60.19 177 GLU A C 1
ATOM 1425 O O . GLU A 1 177 ? -10.044 23.534 39.773 1.00 60.19 177 GLU A O 1
ATOM 1430 N N . ALA A 1 178 ? -8.731 24.238 38.089 1.00 61.66 178 ALA A N 1
ATOM 1431 C CA . ALA A 1 178 ? -8.025 25.291 38.828 1.00 61.66 178 ALA A CA 1
ATOM 1432 C C . ALA A 1 178 ? -8.592 26.721 38.644 1.00 61.66 178 ALA A C 1
ATOM 1434 O O . ALA A 1 178 ? -8.055 27.654 39.251 1.00 61.66 178 ALA A O 1
ATOM 1435 N N . SER A 1 179 ? -9.655 26.907 37.846 1.00 55.22 179 SER A N 1
ATOM 1436 C CA . SER A 1 179 ? -10.414 28.172 37.692 1.00 55.22 179 SER A CA 1
ATOM 1437 C C . SER A 1 179 ? -11.798 28.097 38.331 1.00 55.22 179 SER A C 1
ATOM 1439 O O . SER A 1 179 ? -12.228 29.128 38.899 1.00 55.22 179 SER A O 1
#

Secondary structure (DSSP, 8-state):
--HHHHHHHHHHHHHHHS-TTTTTT-HHHHHHHHHHHHHHHHHHHHHHHHHHHHSTHHHHHHHHHHHHTT-S----S--SHHHHHHHHPPSEEEEEEETTS-EEEEEE-TT-EE--TTS--EEEESEEEEE-TTSPEEEEEEETT-EEEE-TTEEEEEEEE---THHHHHHHHHHHH--

pLDDT: mean 72.94, std 14.51, range [43.56, 91.62]

Radius of gyration: 39.64 Å; chains: 1; bounding box: 76×44×109 Å

Foldseek 3Di:
DPPVCCVVVVVVVVVVVVDPPVCVPPVVVVVVVVVCCVVVVVVVVVVVVCCVVVVCVVVVVVVVVCVVVVVPDPPDPQPDPLSVVVVPDDWFWKWFQFPVLAIWTDTAHPPKDFDGPPDFTKTKHCWIFHADSVRHTDPDTPGNRIDIDGCPRTPDMDTGHPDPCVVVVVVVVVVVVVD

Sequence (179 aa):
FGGIYAFFLGKHVVEYVHDPDLALAHVQWLGVAFVVLALVVPWLVARVSYWLLSARWFGIASAWVLDTLRLRRPYDPTPTAWDWAFKQGEAGWVRVRLDDGLWLGGFYGGRSYVSSYPYPQEVFVQQGWVIDVDGTFTDVCHAPNGMVIKCDRAVSVDFLPLTTDTEEQASDREEQEAS